Protein AF-A0A6S7HLH9-F1 (afdb_monomer_lite)

Sequence (141 aa):
MEPEDFSWLSQVIPFLLLLGILEYVTGRLRDLPTVRMNDCLHSWSAALISAMPRLLVTSLDTAAYAVVYDAMYKSSSPDDSSLFRNWFLVFLATDLGYYWFHRAAHEINVLWAAHQVHHSSEDFNISVSLRQSVVQQFVTW

Organism: Paramuricea clavata (NCBI:txid317549)

Radius of gyration: 19.11 Å; chains: 1; bounding box: 44×40×52 Å

InterPro domains:
  IPR006694 Fatty acid hydroxylase [PF04116] (87-139)
  IPR051689 Sterol desaturase/TMEM195-like [PTHR21624] (9-141)

Foldseek 3Di:
DDPPDDPVCVVVVVVLVVVLVVQQVVCVVVVHDHDDVVLLVLLVVQLVLLCVCVVVLVVVVVVVVVVVCVVVVVVDDPDVVCVVVVVVVVVVVLVVVVVVLVVCLVVPPVSVVQCCQLVPDPDDGSSSVSRGHNVNSNSHD

Secondary structure (DSSP, 8-state):
--TTS--HHHHHHHHHHHHHHHHHHHHHHTTPPP--HHHHHHHHHHHHHHTTTHHHHHHHHHHHHHHHHHHHHTT----GGGHHHHHHHHHHHHHHHHHHHHHHHHHSHHHHHHHTTGGG-SS--GGGGG---TTGGGT--

pLDDT: mean 86.48, std 11.44, range [35.88, 98.19]

Structure (mmCIF, N/CA/C/O backbone):
data_AF-A0A6S7HLH9-F1
#
_entry.id   AF-A0A6S7HLH9-F1
#
loop_
_atom_site.group_PDB
_atom_site.id
_atom_site.type_symbol
_atom_site.label_atom_id
_atom_site.label_alt_id
_atom_site.label_comp_id
_atom_site.label_asym_id
_atom_site.label_entity_id
_atom_site.label_seq_id
_atom_site.pdbx_PDB_ins_code
_atom_site.Cartn_x
_atom_site.Cartn_y
_atom_site.Cartn_z
_atom_site.occupancy
_atom_site.B_iso_or_equiv
_atom_site.auth_seq_id
_atom_site.auth_comp_id
_atom_site.auth_asym_id
_atom_site.auth_atom_id
_atom_site.pdbx_PDB_model_num
ATOM 1 N N . MET A 1 1 ? 0.343 23.968 -17.877 1.00 43.00 1 MET A N 1
ATOM 2 C CA . MET A 1 1 ? -0.435 23.018 -17.062 1.00 43.00 1 MET A CA 1
ATOM 3 C C . MET A 1 1 ? -0.499 23.653 -15.691 1.00 43.00 1 MET A C 1
ATOM 5 O O . MET A 1 1 ? 0.565 23.935 -15.152 1.00 43.00 1 MET A O 1
ATOM 9 N N . GLU A 1 2 ? -1.690 24.060 -15.253 1.00 35.88 2 GLU A N 1
ATOM 10 C CA . GLU A 1 2 ? -1.854 24.836 -14.016 1.00 35.88 2 GLU A CA 1
ATOM 11 C C . GLU A 1 2 ? -1.401 24.008 -12.796 1.00 35.88 2 GLU A C 1
ATOM 13 O O . GLU A 1 2 ? -1.566 22.785 -12.807 1.00 35.88 2 GLU A O 1
ATOM 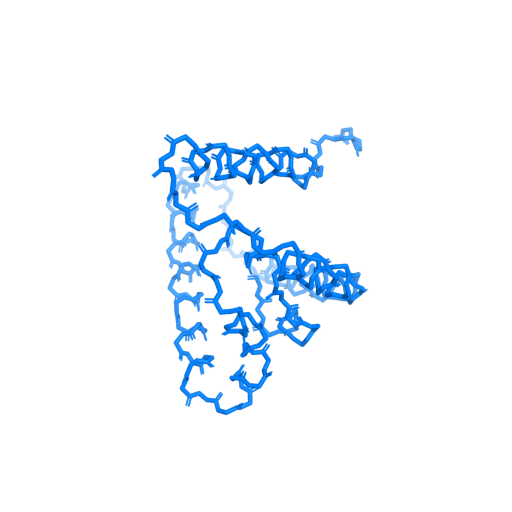18 N N . PRO A 1 3 ? -0.813 24.621 -11.753 1.00 53.41 3 PRO A N 1
ATOM 19 C CA . PRO A 1 3 ? -0.189 23.897 -10.640 1.00 53.41 3 PRO A CA 1
ATOM 20 C C . PRO A 1 3 ? -1.174 23.226 -9.665 1.00 53.41 3 PRO A C 1
ATOM 22 O O . PRO A 1 3 ? -0.729 22.645 -8.676 1.00 53.41 3 PRO A O 1
ATOM 25 N N . GLU A 1 4 ? -2.488 23.322 -9.892 1.00 53.94 4 GLU A N 1
ATOM 26 C CA . GLU A 1 4 ? -3.503 23.041 -8.864 1.00 53.94 4 GLU A CA 1
ATOM 27 C C . GLU A 1 4 ? -4.193 21.665 -8.962 1.00 53.94 4 GLU A C 1
ATOM 29 O O . GLU A 1 4 ? -4.829 21.242 -7.999 1.00 53.94 4 GLU A O 1
ATOM 34 N N . ASP A 1 5 ? -4.049 20.907 -10.054 1.00 54.00 5 ASP A N 1
ATOM 35 C CA . ASP A 1 5 ? -5.095 19.916 -10.369 1.00 54.00 5 ASP A CA 1
ATOM 36 C C . ASP A 1 5 ? -4.942 18.481 -9.837 1.00 54.00 5 ASP A C 1
ATOM 38 O O . ASP A 1 5 ? -5.922 17.738 -9.872 1.00 54.00 5 ASP A O 1
ATOM 42 N N . PHE A 1 6 ? -3.802 18.023 -9.306 1.00 55.66 6 PHE A N 1
ATOM 43 C CA . PHE A 1 6 ? -3.702 16.600 -8.921 1.00 55.66 6 PHE A CA 1
ATOM 44 C C . PHE A 1 6 ? -2.858 16.330 -7.681 1.00 55.66 6 PHE A C 1
ATOM 46 O O . PHE A 1 6 ? -1.765 15.771 -7.748 1.00 55.66 6 PHE A O 1
ATOM 53 N N . SER A 1 7 ? -3.438 16.584 -6.510 1.00 65.44 7 SER A N 1
ATOM 54 C CA . SER A 1 7 ? -3.162 15.710 -5.372 1.00 65.44 7 SER A CA 1
ATOM 55 C C . SER A 1 7 ? -4.232 14.627 -5.368 1.00 65.44 7 SER A C 1
ATOM 57 O O . SER A 1 7 ? -5.289 14.804 -4.783 1.00 65.44 7 SER A O 1
ATOM 59 N N . TRP A 1 8 ? -4.002 13.498 -6.038 1.00 69.94 8 TRP A N 1
ATOM 60 C CA . TRP A 1 8 ? -4.906 12.335 -5.979 1.00 69.94 8 TRP A CA 1
ATOM 61 C C . TRP A 1 8 ? -5.283 11.959 -4.530 1.00 69.94 8 TRP A C 1
ATOM 63 O O . TRP A 1 8 ? -6.373 11.454 -4.277 1.00 69.94 8 TRP A O 1
ATOM 73 N N . LEU A 1 9 ? -4.426 12.289 -3.555 1.00 67.75 9 LEU A N 1
ATOM 74 C CA . LEU A 1 9 ? -4.711 12.177 -2.125 1.00 67.75 9 LEU A CA 1
ATOM 75 C C . LEU A 1 9 ? -5.980 12.940 -1.715 1.00 67.75 9 LEU A C 1
ATOM 77 O O . LEU A 1 9 ? -6.780 12.399 -0.958 1.00 67.75 9 LEU A O 1
ATOM 81 N N . SER A 1 10 ? -6.212 14.155 -2.225 1.00 76.50 10 SER A N 1
ATOM 82 C CA . SER A 1 10 ? -7.426 14.927 -1.916 1.00 76.50 10 SER A CA 1
ATOM 83 C C . SER A 1 10 ? -8.695 14.284 -2.481 1.00 76.50 10 SER A C 1
ATOM 85 O O . SER A 1 10 ? -9.776 14.502 -1.941 1.00 76.50 10 SER A O 1
ATOM 87 N N . GLN A 1 11 ? -8.565 13.451 -3.516 1.00 82.19 11 GLN A N 1
ATOM 88 C CA . GLN A 1 11 ? -9.672 12.700 -4.112 1.00 82.19 11 GLN A CA 1
ATOM 89 C C . GLN A 1 11 ? -9.925 11.375 -3.373 1.00 82.19 11 GLN A C 1
ATOM 91 O O . GLN A 1 11 ? -11.073 10.977 -3.186 1.00 82.19 11 GLN A O 1
ATOM 96 N N . VAL A 1 12 ? -8.867 10.703 -2.908 1.00 81.75 12 VAL A N 1
ATOM 97 C CA . VAL A 1 12 ? -8.957 9.381 -2.263 1.00 81.75 12 VAL A CA 1
ATOM 98 C C . VAL A 1 12 ? -9.309 9.473 -0.775 1.00 81.75 12 VAL A C 1
ATOM 100 O O . VAL A 1 12 ? -10.067 8.641 -0.276 1.00 81.75 12 VAL A O 1
ATOM 103 N N . ILE A 1 13 ? -8.819 10.487 -0.053 1.00 84.81 13 ILE A N 1
ATOM 104 C CA . ILE A 1 13 ? -9.085 10.643 1.389 1.00 84.81 13 ILE A CA 1
ATOM 105 C C . ILE A 1 13 ? -10.595 10.707 1.698 1.00 84.81 13 ILE A C 1
ATOM 107 O O . ILE A 1 13 ? -11.035 9.959 2.575 1.00 84.81 13 ILE A O 1
ATOM 111 N N . PRO A 1 14 ? -11.424 11.508 0.991 1.00 88.56 14 PRO A N 1
ATOM 112 C CA . PRO A 1 14 ? -12.869 11.523 1.221 1.00 88.56 14 PRO A CA 1
ATOM 113 C C . PRO A 1 14 ? -13.524 10.155 1.021 1.00 88.56 14 PRO A C 1
ATOM 115 O O . PRO A 1 14 ? -14.428 9.793 1.770 1.00 88.56 14 PRO A O 1
ATOM 118 N N . PHE A 1 15 ? -13.050 9.375 0.046 1.00 89.88 15 PHE A N 1
ATOM 119 C CA . PHE A 1 15 ? -13.570 8.038 -0.226 1.00 89.88 15 PHE A CA 1
ATOM 120 C C . PHE A 1 15 ? -13.233 7.051 0.899 1.00 89.88 15 PHE A C 1
ATOM 122 O O . PHE A 1 15 ? -14.113 6.325 1.358 1.00 89.88 15 PHE A O 1
ATOM 129 N N . LEU A 1 16 ? -11.997 7.069 1.410 1.00 87.31 16 LEU A N 1
ATOM 130 C CA . LEU A 1 16 ? -11.597 6.244 2.557 1.00 87.31 16 LEU A CA 1
ATOM 131 C C . LEU A 1 16 ? -12.388 6.598 3.823 1.00 87.31 16 LEU A C 1
ATOM 133 O O . LEU A 1 16 ? -12.842 5.704 4.537 1.00 87.31 16 LEU A O 1
ATOM 137 N N . LEU A 1 17 ? -12.606 7.893 4.079 1.00 89.31 17 LEU A N 1
ATOM 138 C CA . LEU A 1 17 ? -13.431 8.355 5.199 1.00 89.31 17 LEU A CA 1
ATOM 139 C C . LEU A 1 17 ? -14.887 7.907 5.046 1.00 89.31 17 LEU A C 1
ATOM 141 O O . LEU A 1 17 ? -15.478 7.410 6.004 1.00 89.31 17 LEU A O 1
ATOM 145 N N . LEU A 1 18 ? -15.452 8.038 3.842 1.00 92.88 18 LEU A N 1
ATOM 146 C CA . LEU A 1 18 ? -16.806 7.582 3.543 1.00 92.88 18 LEU A CA 1
ATOM 147 C C . LEU A 1 18 ? -16.950 6.078 3.793 1.00 92.88 18 LEU A C 1
ATOM 149 O O . LEU A 1 18 ? -17.884 5.663 4.475 1.00 92.88 18 LEU A O 1
ATOM 153 N N . LEU A 1 19 ? -16.025 5.266 3.281 1.00 92.62 19 LEU A N 1
ATOM 154 C CA . LEU A 1 19 ? -16.055 3.822 3.480 1.00 92.62 19 LEU A CA 1
ATOM 155 C C . LEU A 1 19 ? -15.903 3.432 4.960 1.00 92.62 19 LEU A C 1
ATOM 157 O O . LEU A 1 19 ? -16.601 2.528 5.406 1.00 92.62 19 LEU A O 1
ATOM 161 N N . GLY A 1 20 ? -15.080 4.139 5.741 1.00 91.06 20 GLY A N 1
ATOM 162 C CA . GLY A 1 20 ? -14.976 3.916 7.190 1.00 91.06 20 GLY A CA 1
ATOM 163 C C . GLY A 1 20 ? -16.248 4.287 7.958 1.00 91.06 20 GLY A C 1
ATOM 164 O O . GLY A 1 20 ? -16.662 3.568 8.868 1.00 91.06 20 GLY A O 1
ATOM 165 N N . ILE A 1 21 ? -16.925 5.371 7.563 1.00 92.31 21 ILE A N 1
ATOM 166 C CA . ILE A 1 21 ? -18.241 5.727 8.117 1.00 92.31 21 ILE A CA 1
ATOM 167 C C . ILE A 1 21 ? -19.267 4.647 7.763 1.00 92.31 21 ILE A C 1
ATOM 169 O O . ILE A 1 21 ? -20.029 4.225 8.631 1.00 92.31 21 ILE A O 1
ATOM 173 N N . LEU A 1 22 ? -19.281 4.176 6.513 1.00 93.81 22 LEU A N 1
ATOM 174 C CA . LEU A 1 22 ? -20.178 3.109 6.071 1.00 93.81 22 LEU A CA 1
ATOM 175 C C . LEU A 1 22 ? -19.912 1.800 6.819 1.00 93.81 22 LEU A C 1
ATOM 177 O O . LEU A 1 22 ? -20.865 1.173 7.273 1.00 93.81 22 LEU A O 1
ATOM 181 N N . GLU A 1 23 ? -18.654 1.408 7.007 1.00 92.69 23 GLU A N 1
ATOM 182 C CA . GLU A 1 23 ? -18.261 0.251 7.818 1.00 92.69 23 GLU A CA 1
ATOM 183 C C . GLU A 1 23 ? -18.814 0.364 9.246 1.00 92.69 23 GLU A C 1
ATOM 185 O O . GLU A 1 23 ? -19.499 -0.539 9.728 1.00 92.69 23 GLU A O 1
ATOM 190 N N . TYR A 1 24 ? -18.618 1.510 9.901 1.00 91.81 24 TYR A N 1
ATOM 191 C CA . TYR A 1 24 ? -19.120 1.734 11.255 1.00 91.81 24 TYR A CA 1
ATOM 192 C C . TYR A 1 24 ? -20.656 1.719 11.331 1.00 91.81 24 TYR A C 1
ATOM 194 O O . TYR A 1 24 ? -21.231 1.047 12.190 1.00 91.81 24 TYR A O 1
ATOM 202 N N . VAL A 1 25 ? -21.337 2.437 10.430 1.00 94.38 25 VAL A N 1
ATOM 203 C CA . VAL A 1 25 ? -22.807 2.510 10.393 1.00 94.38 25 VAL A CA 1
ATOM 204 C C . VAL A 1 25 ? -23.405 1.138 10.100 1.00 94.38 25 VAL A C 1
ATOM 206 O O . VAL A 1 25 ? -24.314 0.710 10.805 1.00 94.38 25 VAL A O 1
ATOM 209 N N . THR A 1 26 ? -22.890 0.418 9.102 1.00 94.44 26 THR A N 1
ATOM 210 C CA . THR A 1 26 ? -23.376 -0.929 8.765 1.00 94.44 26 THR A CA 1
ATOM 211 C C . THR A 1 26 ? -23.116 -1.927 9.886 1.00 94.44 26 THR A C 1
ATOM 213 O O . THR A 1 26 ? -24.006 -2.726 10.177 1.00 94.44 26 THR A O 1
ATOM 216 N N . GLY A 1 27 ? -21.968 -1.840 10.565 1.00 93.31 27 GLY A N 1
ATOM 217 C CA . GLY A 1 27 ? -21.676 -2.630 11.760 1.00 93.31 27 GLY A CA 1
ATOM 218 C C . GLY A 1 27 ? -22.710 -2.403 12.863 1.00 93.31 27 GLY A C 1
ATOM 219 O O . GLY A 1 27 ? -23.277 -3.362 13.379 1.00 93.31 27 GLY A O 1
ATOM 220 N N . ARG A 1 28 ? -23.060 -1.140 13.147 1.00 93.62 28 ARG A N 1
ATOM 221 C CA . ARG A 1 28 ? -24.110 -0.797 14.125 1.00 93.62 28 ARG A CA 1
ATOM 222 C C . ARG A 1 28 ? -25.503 -1.254 13.711 1.00 93.62 28 ARG A C 1
ATOM 224 O O . ARG A 1 28 ? -26.237 -1.767 14.546 1.00 93.62 28 ARG A O 1
ATOM 231 N N . LEU A 1 29 ? -25.872 -1.080 12.444 1.00 96.75 29 LEU A N 1
ATOM 232 C CA . LEU A 1 29 ? -27.181 -1.501 11.932 1.00 96.75 29 LEU A CA 1
ATOM 233 C C . LEU A 1 29 ? -27.360 -3.026 11.943 1.00 96.75 29 LEU A C 1
ATOM 235 O O . LEU A 1 29 ? -28.493 -3.500 11.949 1.00 96.75 29 LEU A O 1
ATOM 239 N N . ARG A 1 30 ? -26.260 -3.787 11.918 1.00 95.81 30 ARG A N 1
ATOM 240 C CA . ARG A 1 30 ? -26.254 -5.257 11.901 1.00 95.81 30 ARG A CA 1
ATOM 241 C C . ARG A 1 30 ? -25.866 -5.893 13.238 1.00 95.81 30 ARG A C 1
ATOM 243 O O . ARG A 1 30 ? -25.709 -7.107 13.275 1.00 95.81 30 ARG A O 1
ATOM 250 N N . ASP A 1 31 ? -25.700 -5.094 14.292 1.00 92.88 31 ASP A N 1
ATOM 251 C CA . ASP A 1 31 ? -25.243 -5.540 15.618 1.00 92.88 31 ASP A CA 1
ATOM 252 C C . ASP A 1 31 ? -23.936 -6.362 15.567 1.00 92.88 31 ASP A C 1
ATOM 254 O O . ASP A 1 31 ? -23.739 -7.343 16.282 1.00 92.88 31 ASP A O 1
ATOM 258 N N . LEU A 1 32 ? -23.035 -5.973 14.660 1.00 90.62 32 LEU A N 1
ATOM 259 C CA . LEU A 1 32 ? -21.709 -6.566 14.530 1.00 90.62 32 LEU A CA 1
ATOM 260 C C . LEU A 1 32 ? -20.706 -5.822 15.420 1.00 90.62 32 LEU A C 1
ATOM 262 O O . LEU A 1 32 ? -20.877 -4.622 15.673 1.00 90.62 32 LEU A O 1
ATOM 266 N N . PRO A 1 33 ? -19.615 -6.489 15.839 1.00 85.56 33 PRO A N 1
ATOM 267 C CA . PRO A 1 33 ? -18.489 -5.810 16.463 1.00 85.56 33 PRO A CA 1
ATOM 268 C C . PRO A 1 33 ? -18.026 -4.643 15.586 1.00 85.56 33 PRO A C 1
ATOM 270 O O . PRO A 1 33 ? -17.678 -4.824 14.420 1.00 85.56 33 PRO A O 1
ATOM 273 N N . THR A 1 34 ? -18.070 -3.430 16.133 1.00 85.94 34 THR A N 1
ATOM 274 C CA . THR A 1 34 ? -17.612 -2.236 15.420 1.00 85.94 34 THR A CA 1
ATOM 275 C C . THR A 1 34 ? -16.130 -1.995 15.632 1.00 85.94 34 THR A C 1
ATOM 277 O O . THR A 1 34 ? -15.556 -2.446 16.621 1.00 85.94 34 THR A O 1
ATOM 280 N N . VAL A 1 35 ? -15.552 -1.198 14.737 1.00 86.44 35 VAL A N 1
ATOM 281 C CA . VAL A 1 35 ? -14.140 -0.812 14.735 1.00 86.44 35 VAL A CA 1
ATOM 282 C C . VAL A 1 35 ? -13.640 -0.393 16.117 1.00 86.44 35 VAL A C 1
ATOM 284 O O . VAL A 1 35 ? -14.225 0.481 16.770 1.00 86.44 35 VAL A O 1
ATOM 287 N N . ARG A 1 36 ? -12.539 -1.001 16.567 1.00 89.19 36 ARG A N 1
ATOM 288 C CA . ARG A 1 36 ? -11.894 -0.633 17.825 1.00 89.19 36 ARG A CA 1
ATOM 289 C C . ARG A 1 36 ? -11.142 0.681 17.646 1.00 89.19 36 ARG A C 1
ATOM 291 O O . ARG A 1 36 ? -10.173 0.772 16.899 1.00 89.19 36 ARG A O 1
ATOM 298 N N . MET A 1 37 ? -11.567 1.714 18.373 1.00 87.69 37 MET A N 1
ATOM 299 C CA . MET A 1 37 ? -11.010 3.065 18.223 1.00 87.69 37 MET A CA 1
ATOM 300 C C . MET A 1 37 ? -9.494 3.119 18.463 1.00 87.69 37 MET A C 1
ATOM 302 O O . MET A 1 37 ? -8.787 3.854 17.781 1.00 87.69 37 MET A O 1
ATOM 306 N N . ASN A 1 38 ? -8.977 2.330 19.408 1.00 92.31 38 ASN A N 1
ATOM 307 C CA . ASN A 1 38 ? -7.539 2.248 19.663 1.00 92.31 38 ASN A CA 1
ATOM 308 C C . ASN A 1 38 ? -6.767 1.637 18.477 1.00 92.31 38 ASN A C 1
ATOM 310 O O . ASN A 1 38 ? -5.682 2.121 18.163 1.00 92.31 38 ASN A O 1
ATOM 314 N N . ASP A 1 39 ? -7.330 0.630 17.800 1.00 92.44 39 ASP A N 1
ATOM 315 C CA . ASP A 1 39 ? -6.740 0.016 16.606 1.00 92.44 39 ASP A CA 1
ATOM 316 C C . ASP A 1 39 ? -6.715 1.006 15.431 1.00 92.44 39 ASP A C 1
ATOM 318 O O . ASP A 1 39 ? -5.681 1.179 14.782 1.00 92.44 39 ASP A O 1
ATOM 322 N N . CYS A 1 40 ? -7.808 1.757 15.241 1.00 90.94 40 CYS A N 1
ATOM 323 C CA . CYS A 1 40 ? -7.860 2.848 14.269 1.00 90.94 40 CYS A CA 1
ATOM 324 C C . CYS A 1 40 ? -6.805 3.914 14.556 1.00 90.94 40 CYS A C 1
ATOM 326 O O . CYS A 1 40 ? -6.018 4.249 13.673 1.00 90.94 40 CYS A O 1
ATOM 328 N N . LEU A 1 41 ? -6.759 4.440 15.784 1.00 92.62 41 LEU A N 1
ATOM 329 C CA . LEU A 1 41 ? -5.784 5.461 16.176 1.00 92.62 41 LEU A CA 1
ATOM 330 C C . LEU A 1 41 ? -4.347 4.995 15.925 1.00 92.62 41 LEU A C 1
ATOM 332 O O . LEU A 1 41 ? -3.518 5.790 15.481 1.00 92.62 41 LEU A O 1
ATOM 336 N N . HIS A 1 42 ? -4.057 3.712 16.150 1.00 93.56 42 HIS A N 1
ATOM 337 C CA . HIS A 1 42 ? -2.752 3.143 15.843 1.00 93.56 42 HIS A CA 1
ATOM 338 C C . HIS A 1 42 ? -2.466 3.139 14.335 1.00 93.56 42 HIS A C 1
ATOM 340 O O . HIS A 1 42 ? -1.407 3.608 13.921 1.00 93.56 42 HIS A O 1
ATOM 346 N N . SER A 1 43 ? -3.413 2.694 13.506 1.00 94.19 43 SER A N 1
ATOM 347 C CA . SER A 1 43 ? -3.261 2.691 12.045 1.00 94.19 43 SER A CA 1
ATOM 348 C C . SER A 1 43 ? -3.077 4.100 11.466 1.00 94.19 43 SER A C 1
ATOM 350 O O . SER A 1 43 ? -2.210 4.317 10.623 1.00 94.19 43 SER A O 1
ATOM 352 N N . TRP A 1 44 ? -3.826 5.086 11.967 1.00 92.06 44 TRP A N 1
ATOM 353 C CA . TRP A 1 44 ? -3.658 6.495 11.594 1.00 92.06 44 TRP A CA 1
ATOM 354 C C . TRP A 1 44 ? -2.301 7.055 12.025 1.00 92.06 44 TRP A C 1
ATOM 356 O O . TRP A 1 44 ? -1.653 7.777 11.269 1.00 92.06 44 TRP A O 1
ATOM 366 N N . SER A 1 45 ? -1.848 6.701 13.228 1.00 94.06 45 SER A N 1
ATOM 367 C CA . SER A 1 45 ? -0.530 7.112 13.720 1.00 94.06 45 SER A CA 1
ATOM 368 C C . SER A 1 45 ? 0.589 6.516 12.865 1.00 94.06 45 SER A C 1
ATOM 370 O O . SER A 1 45 ? 1.522 7.227 12.496 1.00 94.06 45 SER A O 1
ATOM 372 N N . ALA A 1 46 ? 0.471 5.238 12.494 1.00 93.75 46 ALA A N 1
ATOM 373 C CA . ALA A 1 46 ? 1.401 4.576 11.588 1.00 93.75 46 ALA A CA 1
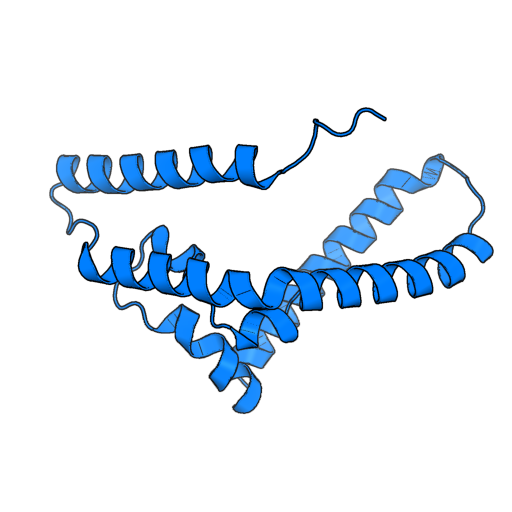ATOM 374 C C . ALA A 1 46 ? 1.469 5.295 10.233 1.00 93.75 46 ALA A C 1
ATOM 376 O O . ALA A 1 46 ? 2.568 5.585 9.773 1.00 93.75 46 ALA A O 1
ATOM 377 N N . ALA A 1 47 ? 0.323 5.680 9.662 1.00 90.31 47 ALA A N 1
ATOM 378 C CA . ALA A 1 47 ? 0.253 6.418 8.400 1.00 90.31 47 ALA A CA 1
ATOM 379 C C . ALA A 1 47 ? 0.974 7.774 8.450 1.00 90.31 47 ALA A C 1
ATOM 381 O O . ALA A 1 47 ? 1.705 8.140 7.529 1.00 90.31 47 ALA A O 1
ATOM 382 N N . LEU A 1 48 ? 0.791 8.528 9.540 1.00 90.88 48 LEU A N 1
ATOM 383 C CA . LEU A 1 48 ? 1.467 9.814 9.735 1.00 90.88 48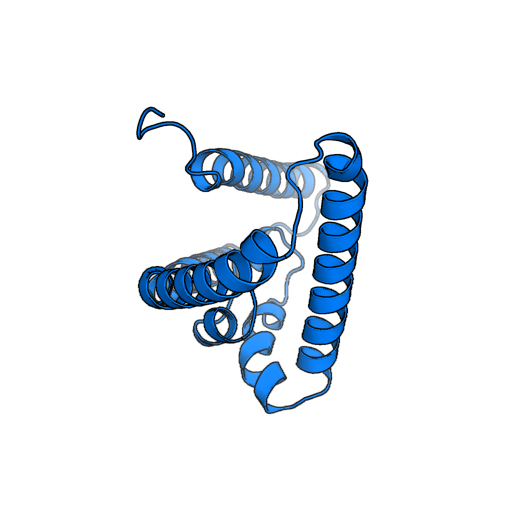 LEU A CA 1
ATOM 384 C C . LEU A 1 48 ? 2.986 9.640 9.831 1.00 90.88 48 LEU A C 1
ATOM 386 O O . LEU A 1 48 ? 3.738 10.412 9.237 1.00 90.88 48 LEU A O 1
ATOM 390 N N . ILE A 1 49 ? 3.443 8.616 10.553 1.00 92.81 49 ILE A N 1
ATOM 391 C CA . ILE A 1 49 ? 4.872 8.329 10.721 1.00 92.81 49 ILE A CA 1
ATOM 392 C C . ILE A 1 49 ? 5.470 7.806 9.406 1.00 92.81 49 ILE A C 1
ATOM 394 O O . ILE A 1 49 ? 6.539 8.261 8.998 1.00 92.81 49 ILE A O 1
ATOM 398 N N . SER A 1 50 ? 4.782 6.910 8.696 1.00 91.00 50 SER A N 1
ATOM 399 C CA . SER A 1 50 ? 5.241 6.388 7.406 1.00 91.00 50 SER A CA 1
ATOM 400 C C . SER A 1 50 ? 5.236 7.449 6.303 1.00 91.00 50 SER A C 1
ATOM 402 O O . SER A 1 50 ? 5.963 7.305 5.328 1.00 91.00 50 SER A O 1
ATOM 404 N N . ALA A 1 51 ? 4.486 8.544 6.449 1.00 87.06 51 ALA A N 1
ATOM 405 C CA . ALA A 1 51 ? 4.542 9.671 5.520 1.00 87.06 51 ALA A CA 1
ATOM 406 C C . ALA A 1 51 ? 5.823 10.520 5.655 1.00 87.06 51 ALA A C 1
ATOM 408 O O . ALA A 1 51 ? 6.170 11.246 4.726 1.00 87.06 51 ALA A O 1
ATOM 409 N N . MET A 1 52 ? 6.557 10.433 6.770 1.00 87.44 52 MET A N 1
ATOM 410 C CA . MET A 1 52 ? 7.781 11.219 6.993 1.00 87.44 52 MET A CA 1
ATOM 411 C C . MET A 1 52 ? 8.892 10.974 5.950 1.00 87.44 52 MET A C 1
ATOM 413 O O . MET A 1 52 ? 9.414 11.952 5.412 1.00 87.44 52 MET A O 1
ATOM 417 N N . PRO A 1 53 ? 9.261 9.726 5.588 1.00 86.75 53 PRO A N 1
ATOM 418 C CA . PRO A 1 53 ? 10.274 9.478 4.556 1.00 86.75 53 PRO A CA 1
ATOM 419 C C . PRO A 1 53 ? 9.825 9.824 3.127 1.00 86.75 53 PRO A C 1
ATOM 421 O O . PRO A 1 53 ? 10.629 9.726 2.200 1.00 86.75 53 PRO A O 1
ATOM 424 N N . ARG A 1 54 ? 8.567 10.238 2.918 1.00 79.25 54 ARG A N 1
ATOM 425 C CA . ARG A 1 54 ? 7.951 10.349 1.589 1.00 79.25 54 ARG A CA 1
ATOM 426 C C . ARG A 1 54 ? 8.705 11.261 0.629 1.00 79.25 54 ARG A C 1
ATOM 428 O O . ARG A 1 54 ? 8.780 10.937 -0.550 1.00 79.25 54 ARG A O 1
ATOM 435 N N . LEU A 1 55 ? 9.285 12.365 1.105 1.00 79.50 55 LEU A N 1
ATOM 436 C CA . LEU A 1 55 ? 10.078 13.265 0.255 1.00 79.50 55 LEU A CA 1
ATOM 437 C C . LEU A 1 55 ? 11.315 12.568 -0.320 1.00 79.50 55 LEU A C 1
ATOM 439 O O . LEU A 1 55 ? 11.610 12.725 -1.503 1.00 79.50 55 LEU A O 1
ATOM 443 N N . LEU A 1 56 ? 12.014 11.786 0.505 1.00 86.12 56 LEU A N 1
ATOM 444 C CA . LEU A 1 56 ? 13.208 11.050 0.094 1.00 86.12 56 LEU A CA 1
ATOM 445 C C . LEU A 1 56 ? 12.845 9.944 -0.896 1.00 86.12 56 LEU A C 1
ATOM 447 O O . LEU A 1 56 ? 13.432 9.883 -1.971 1.00 86.12 56 LEU A O 1
ATOM 451 N N . VAL A 1 57 ? 11.844 9.127 -0.560 1.00 86.00 57 VAL A N 1
ATOM 452 C CA . VAL A 1 57 ? 11.378 8.022 -1.413 1.00 86.00 57 VAL A CA 1
ATOM 453 C C . VAL A 1 57 ? 10.893 8.549 -2.763 1.00 86.00 57 VAL A C 1
ATOM 455 O O . VAL A 1 57 ? 11.415 8.151 -3.796 1.00 86.00 57 VAL A O 1
ATOM 458 N N . THR A 1 58 ? 10.010 9.554 -2.761 1.00 84.25 58 THR A N 1
ATOM 459 C CA . THR A 1 58 ? 9.472 10.140 -4.004 1.00 84.25 58 THR A CA 1
ATOM 460 C C . THR A 1 58 ? 10.587 10.713 -4.882 1.00 84.25 58 THR A C 1
ATOM 462 O O . THR A 1 58 ? 10.521 10.627 -6.106 1.00 84.25 58 THR A O 1
ATOM 465 N N . SER A 1 59 ? 11.624 11.298 -4.274 1.00 86.31 59 SER A N 1
ATOM 466 C CA . SER A 1 59 ? 12.770 11.845 -5.007 1.00 86.31 59 SER A CA 1
ATOM 467 C C . SER A 1 59 ? 13.600 10.745 -5.673 1.00 86.31 59 SER A C 1
ATOM 469 O O . SER A 1 59 ? 13.998 10.900 -6.827 1.00 86.31 59 SER A O 1
ATOM 471 N N . LEU A 1 60 ? 13.836 9.630 -4.973 1.00 87.19 60 LEU A N 1
ATOM 472 C CA . LEU A 1 60 ? 14.526 8.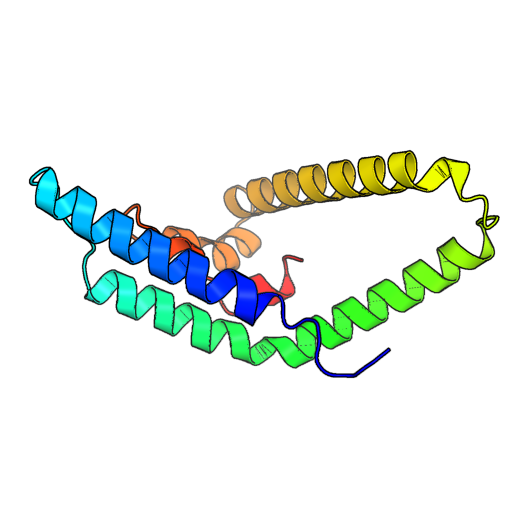461 -5.522 1.00 87.19 60 LEU A CA 1
ATOM 473 C C . LEU A 1 60 ? 13.715 7.814 -6.649 1.00 87.19 60 LEU A C 1
ATOM 475 O O . LEU A 1 60 ? 14.269 7.578 -7.722 1.00 87.19 60 LEU A O 1
ATOM 479 N N . ASP A 1 61 ? 12.411 7.618 -6.449 1.00 86.31 61 ASP A N 1
ATOM 480 C CA . ASP A 1 61 ? 11.517 7.041 -7.457 1.00 86.31 61 ASP A CA 1
ATOM 481 C C . ASP A 1 61 ? 11.439 7.917 -8.706 1.00 86.31 61 ASP A C 1
ATOM 483 O O . ASP A 1 61 ? 11.549 7.425 -9.826 1.00 86.31 61 ASP A O 1
ATOM 487 N N . THR A 1 62 ? 11.323 9.237 -8.530 1.00 87.25 62 THR A N 1
ATOM 488 C CA . THR A 1 62 ? 11.292 10.187 -9.651 1.00 87.25 62 THR A CA 1
ATOM 489 C C . THR A 1 62 ? 12.614 10.178 -10.417 1.00 87.25 62 THR A C 1
ATOM 491 O O . THR A 1 62 ? 12.612 10.218 -11.647 1.00 87.25 62 THR A O 1
ATOM 494 N N . ALA A 1 63 ? 13.751 10.094 -9.719 1.00 88.81 63 ALA A N 1
ATOM 495 C CA . ALA A 1 63 ? 15.059 9.997 -10.359 1.00 88.81 63 ALA A CA 1
ATOM 496 C C . ALA A 1 63 ? 15.223 8.674 -11.127 1.00 88.81 63 ALA A C 1
ATOM 498 O O . ALA A 1 63 ? 15.659 8.685 -12.278 1.00 88.81 63 ALA A O 1
ATOM 499 N N . ALA A 1 64 ? 14.829 7.547 -10.527 1.00 87.44 64 ALA A N 1
ATOM 500 C CA . ALA A 1 64 ? 14.840 6.241 -11.180 1.00 87.44 64 ALA A CA 1
ATOM 501 C C . ALA A 1 64 ? 13.933 6.232 -12.420 1.00 87.44 64 ALA A C 1
ATOM 503 O O . ALA A 1 64 ? 14.363 5.816 -13.498 1.00 87.44 64 ALA A O 1
ATOM 504 N N . TYR A 1 65 ? 12.719 6.775 -12.294 1.00 86.75 65 TYR A N 1
ATOM 505 C CA . TYR A 1 65 ? 11.793 6.952 -13.406 1.00 86.75 65 TYR A CA 1
ATOM 506 C C . TYR A 1 65 ? 12.409 7.798 -14.522 1.00 86.75 65 TYR A C 1
ATOM 508 O O . TYR A 1 65 ? 12.349 7.394 -15.676 1.00 86.75 65 TYR A O 1
ATOM 516 N N . ALA A 1 66 ? 13.044 8.931 -14.206 1.00 88.81 66 ALA A N 1
ATOM 517 C CA . ALA A 1 66 ? 13.663 9.798 -15.209 1.00 88.81 66 ALA A CA 1
ATOM 518 C C . ALA A 1 66 ? 14.784 9.088 -15.989 1.00 88.81 66 ALA A C 1
ATOM 520 O O . ALA A 1 66 ? 14.876 9.246 -17.207 1.00 88.81 66 ALA A O 1
ATOM 521 N N . VAL A 1 67 ? 15.604 8.274 -15.313 1.00 88.56 67 VAL A N 1
ATOM 522 C CA . VAL A 1 67 ? 16.664 7.474 -15.952 1.00 88.56 67 VAL A CA 1
ATOM 523 C C . VAL A 1 67 ? 16.071 6.425 -16.893 1.00 88.56 67 VAL A C 1
ATOM 525 O O . VAL A 1 67 ? 16.506 6.307 -18.039 1.00 88.56 67 VAL A O 1
ATOM 528 N N . VAL A 1 68 ? 15.065 5.678 -16.431 1.00 85.44 68 VAL A N 1
ATOM 529 C CA . VAL A 1 68 ? 14.383 4.668 -17.254 1.00 85.44 68 VAL A CA 1
ATOM 530 C C . VAL A 1 68 ? 13.674 5.332 -18.433 1.00 85.44 68 VAL A C 1
ATOM 532 O O . VAL A 1 68 ? 13.793 4.861 -19.563 1.00 85.44 68 VAL A O 1
ATOM 535 N N . TYR A 1 69 ? 12.989 6.449 -18.189 1.00 84.25 69 TYR A N 1
ATOM 536 C CA . TYR A 1 69 ? 12.310 7.231 -19.211 1.00 84.25 69 TYR A CA 1
ATOM 537 C C . TYR A 1 69 ? 13.289 7.693 -20.287 1.00 84.25 69 TYR A C 1
ATOM 539 O O . TYR A 1 69 ? 13.033 7.442 -21.453 1.00 84.25 69 TYR A O 1
ATOM 547 N N . ASP A 1 70 ? 14.428 8.297 -19.938 1.00 85.06 70 ASP A N 1
ATOM 548 C CA . ASP A 1 70 ? 15.413 8.749 -20.931 1.00 85.06 70 ASP A CA 1
ATOM 549 C C . ASP A 1 70 ? 15.971 7.583 -21.769 1.00 85.06 70 ASP A C 1
ATOM 551 O O . ASP A 1 70 ? 16.088 7.690 -22.994 1.00 85.06 70 ASP A O 1
ATOM 555 N N . ALA A 1 71 ? 16.245 6.439 -21.134 1.00 82.31 71 ALA A N 1
ATOM 556 C CA . ALA A 1 71 ? 16.718 5.238 -21.821 1.00 82.31 71 ALA A CA 1
ATOM 557 C C . ALA A 1 71 ? 15.668 4.653 -22.787 1.00 82.31 71 ALA A C 1
ATOM 559 O O . ALA A 1 71 ? 15.995 4.258 -23.910 1.00 82.31 71 ALA A O 1
ATOM 560 N N . MET A 1 72 ? 14.398 4.605 -22.374 1.00 75.88 72 MET A N 1
ATOM 561 C CA . MET A 1 72 ? 13.313 4.026 -23.173 1.00 75.88 72 MET A CA 1
ATOM 562 C C . MET A 1 72 ? 12.761 5.003 -24.221 1.00 75.88 72 MET A C 1
ATOM 564 O O . MET A 1 72 ? 12.460 4.596 -25.341 1.00 75.88 72 MET A O 1
ATOM 568 N N . TYR A 1 73 ? 12.691 6.297 -23.912 1.00 73.69 73 TYR A N 1
ATOM 569 C CA . TYR A 1 73 ? 12.210 7.350 -24.811 1.00 73.69 73 TYR A CA 1
ATOM 570 C C . TYR A 1 73 ? 13.092 7.473 -26.055 1.00 73.69 73 TYR A C 1
ATOM 572 O O . TYR A 1 73 ? 12.591 7.557 -27.172 1.00 73.69 73 TYR A O 1
ATOM 580 N N . LYS A 1 74 ? 14.418 7.376 -25.897 1.00 68.12 74 LYS A N 1
ATOM 581 C CA . LYS A 1 74 ? 15.362 7.399 -27.029 1.00 68.12 74 LYS A CA 1
ATOM 582 C C . LYS A 1 74 ? 15.217 6.210 -27.983 1.00 68.12 74 LYS A C 1
ATOM 584 O O . LYS A 1 74 ? 15.690 6.288 -29.113 1.00 68.12 74 LYS A O 1
ATOM 589 N N . SER A 1 75 ? 14.595 5.116 -27.541 1.00 67.38 75 SER A N 1
ATOM 590 C CA . SER A 1 75 ? 14.412 3.892 -28.333 1.00 67.38 75 SER A CA 1
ATOM 591 C C . SER A 1 75 ? 12.993 3.712 -28.879 1.00 67.38 75 SER A C 1
ATOM 593 O O . SER A 1 75 ? 12.748 2.758 -29.617 1.00 67.38 75 SER A O 1
ATOM 595 N N . SER A 1 76 ? 12.063 4.623 -28.574 1.00 65.12 76 SER A N 1
ATOM 596 C CA . SER A 1 76 ? 10.665 4.529 -29.001 1.00 65.12 76 SER A CA 1
ATOM 597 C C . SER A 1 76 ? 10.303 5.613 -30.023 1.00 65.12 76 SER A C 1
ATOM 599 O O . SER A 1 76 ? 10.656 6.780 -29.885 1.00 65.12 76 SER A O 1
ATOM 601 N N . SER A 1 77 ? 9.601 5.218 -31.093 1.00 65.94 77 SER A N 1
ATOM 602 C CA . SER A 1 77 ? 8.963 6.167 -32.017 1.00 65.94 77 SER A CA 1
ATOM 603 C C . SER A 1 77 ? 7.612 6.607 -31.437 1.00 65.94 77 SER A C 1
ATOM 605 O O . SER A 1 77 ? 6.911 5.755 -30.887 1.00 65.94 77 SER A O 1
ATOM 607 N N . PRO A 1 78 ? 7.226 7.893 -31.552 1.00 63.72 78 PRO A N 1
ATOM 608 C CA . PRO A 1 78 ? 6.011 8.455 -30.955 1.00 63.72 78 PRO A CA 1
ATOM 609 C C . PRO A 1 78 ? 4.749 8.067 -31.746 1.00 63.72 78 PRO A C 1
ATOM 611 O O . PRO A 1 78 ? 3.989 8.921 -32.194 1.00 63.72 78 PRO A O 1
ATOM 614 N N . ASP A 1 79 ? 4.549 6.770 -31.974 1.00 67.75 79 ASP A N 1
ATOM 615 C CA . ASP A 1 79 ? 3.361 6.242 -32.636 1.00 67.75 79 ASP A CA 1
ATOM 616 C C . ASP A 1 79 ? 2.268 5.966 -31.585 1.00 67.75 79 ASP A C 1
ATOM 618 O O . ASP A 1 79 ? 2.346 5.030 -30.776 1.00 67.75 79 ASP A O 1
ATOM 622 N N . ASP A 1 80 ? 1.259 6.837 -31.589 1.00 64.69 80 ASP A N 1
ATOM 623 C CA . ASP A 1 80 ? 0.129 6.911 -30.648 1.00 64.69 80 ASP A CA 1
ATOM 624 C C . ASP A 1 80 ? -0.746 5.635 -30.669 1.00 64.69 80 ASP A C 1
ATOM 626 O O . ASP A 1 80 ? -1.426 5.282 -29.704 1.00 64.69 80 ASP A O 1
ATOM 630 N N . SER A 1 81 ? -0.645 4.844 -31.745 1.00 65.50 81 SER A N 1
ATOM 631 C CA . SER A 1 81 ? -1.389 3.592 -31.946 1.00 65.50 81 SER A CA 1
ATOM 632 C C . SER A 1 81 ? -1.045 2.467 -30.951 1.00 65.50 81 SER A C 1
ATOM 634 O O . SER A 1 81 ? -1.749 1.456 -30.882 1.00 65.50 81 SER A O 1
ATOM 636 N N . SER A 1 82 ? 0.011 2.627 -30.144 1.00 74.06 82 SER A N 1
ATOM 637 C CA . SER A 1 82 ? 0.458 1.634 -29.155 1.00 74.06 82 SER A CA 1
ATOM 638 C C . SER A 1 82 ? 0.095 1.945 -27.699 1.00 74.06 82 SER A C 1
ATOM 640 O O . SER A 1 82 ? 0.387 1.126 -26.823 1.00 74.06 82 SER A O 1
ATOM 642 N N . LEU A 1 83 ? -0.565 3.077 -27.426 1.00 79.62 83 LEU A N 1
ATOM 643 C CA . LEU A 1 83 ? -0.783 3.577 -26.065 1.00 79.62 83 LEU A CA 1
ATOM 644 C C . LEU A 1 83 ? -1.488 2.560 -25.158 1.00 79.62 83 LEU A C 1
ATOM 646 O O . LEU A 1 83 ? -0.985 2.244 -24.081 1.00 79.62 83 LEU A O 1
ATOM 650 N N . PHE A 1 84 ? -2.610 1.990 -25.612 1.00 85.56 84 PHE A N 1
ATOM 651 C CA . PHE A 1 84 ? -3.365 1.009 -24.826 1.00 85.56 84 PHE A CA 1
ATOM 652 C C . PHE A 1 84 ? -2.549 -0.257 -24.537 1.00 85.56 84 PHE A C 1
ATOM 654 O O . PHE A 1 84 ? -2.556 -0.756 -23.415 1.00 85.56 84 PHE A O 1
ATOM 661 N N . ARG A 1 85 ? -1.802 -0.759 -25.530 1.00 85.00 85 ARG A N 1
ATOM 662 C CA . ARG A 1 85 ? -0.937 -1.935 -25.361 1.00 85.00 85 ARG A CA 1
ATOM 663 C C . ARG A 1 85 ? 0.148 -1.66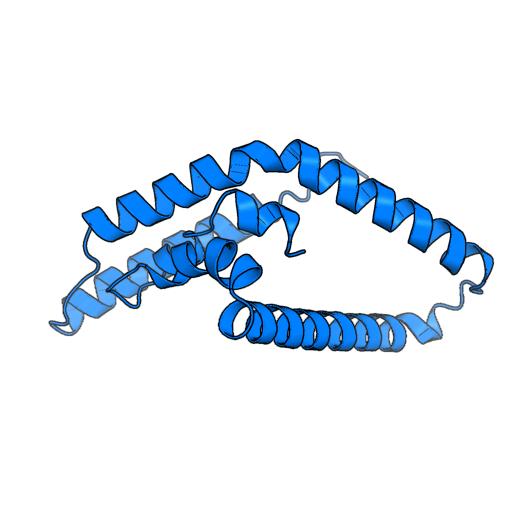7 -24.323 1.00 85.00 85 ARG A C 1
ATOM 665 O O . ARG A 1 85 ? 0.355 -2.495 -23.445 1.00 85.00 85 ARG A O 1
ATOM 672 N N . ASN A 1 86 ? 0.833 -0.530 -24.423 1.00 82.44 86 ASN A N 1
ATOM 673 C CA . ASN A 1 86 ? 1.915 -0.184 -23.504 1.00 82.44 86 ASN A CA 1
ATOM 674 C C . ASN A 1 86 ? 1.373 0.025 -22.084 1.00 82.44 86 ASN A C 1
ATOM 676 O O . ASN A 1 86 ? 1.929 -0.528 -21.141 1.00 82.44 86 ASN A O 1
ATOM 680 N N . TRP A 1 87 ? 0.249 0.735 -21.942 1.00 85.56 87 TRP A 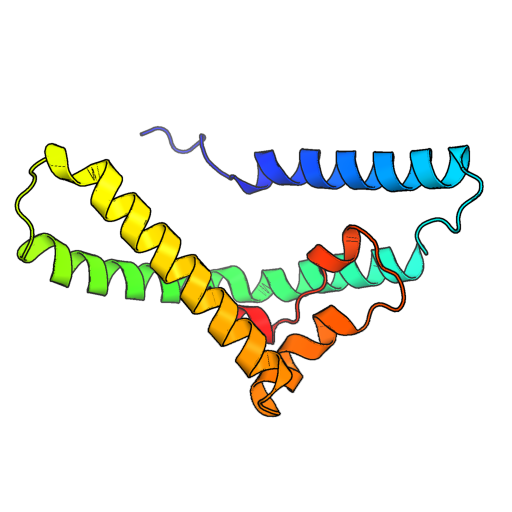N 1
ATOM 681 C CA . TRP A 1 87 ? -0.441 0.886 -20.661 1.00 85.56 87 TRP A CA 1
ATOM 682 C C . TRP A 1 87 ? -0.819 -0.470 -20.057 1.00 85.56 87 TRP A C 1
ATOM 684 O O . TRP A 1 87 ? -0.533 -0.719 -18.891 1.00 85.56 87 TRP A O 1
ATOM 694 N N . PHE A 1 88 ? -1.396 -1.375 -20.854 1.00 89.50 88 PHE A N 1
ATOM 695 C CA . PHE A 1 88 ? -1.813 -2.696 -20.388 1.00 89.50 88 PHE A CA 1
ATOM 696 C C . PHE A 1 88 ? -0.626 -3.571 -19.961 1.00 89.50 88 PHE A C 1
ATOM 698 O O . PHE A 1 88 ? -0.696 -4.255 -18.942 1.00 89.50 88 PHE A O 1
ATOM 705 N N . LEU A 1 89 ? 0.482 -3.533 -20.708 1.00 88.38 89 LEU A N 1
ATOM 706 C CA . LEU A 1 89 ? 1.708 -4.244 -20.341 1.00 88.38 89 LEU A CA 1
ATOM 707 C C . LEU A 1 89 ? 2.306 -3.708 -19.039 1.00 88.38 89 LEU A C 1
ATOM 709 O O . LEU A 1 89 ? 2.722 -4.503 -18.201 1.00 88.38 89 LEU A O 1
ATOM 713 N N . VAL A 1 90 ? 2.322 -2.384 -18.853 1.00 87.69 90 VAL A N 1
ATOM 714 C CA . VAL A 1 90 ? 2.774 -1.762 -17.602 1.00 87.69 90 VAL A CA 1
ATOM 715 C C . VAL A 1 90 ? 1.850 -2.146 -16.453 1.00 87.69 90 VAL A C 1
ATOM 717 O O . VAL A 1 90 ? 2.343 -2.599 -15.429 1.00 87.69 90 VAL A O 1
ATOM 720 N N . PHE A 1 91 ? 0.531 -2.056 -16.635 1.00 91.81 91 PHE A N 1
ATOM 721 C CA . PHE A 1 91 ? -0.452 -2.489 -15.642 1.00 91.81 91 PHE A CA 1
ATOM 722 C C . PHE A 1 91 ? -0.190 -3.930 -15.183 1.00 91.81 91 PHE A C 1
ATOM 724 O O . PHE A 1 91 ? -0.060 -4.182 -13.987 1.00 91.81 91 PHE A O 1
ATOM 731 N N . LEU A 1 92 ? -0.036 -4.862 -16.130 1.00 96.12 92 LEU A N 1
ATOM 732 C CA . LEU A 1 92 ? 0.215 -6.267 -15.816 1.00 96.12 92 LEU A CA 1
ATOM 733 C C . LEU A 1 92 ? 1.574 -6.474 -15.134 1.00 96.12 92 LEU A C 1
ATOM 735 O O . LEU A 1 92 ? 1.677 -7.255 -14.192 1.00 96.12 92 LEU A O 1
ATOM 739 N N . ALA A 1 93 ? 2.619 -5.781 -15.593 1.00 92.12 93 ALA A N 1
ATOM 740 C CA . ALA A 1 93 ? 3.945 -5.862 -14.989 1.00 92.12 93 ALA A CA 1
ATOM 741 C C . ALA A 1 93 ? 3.951 -5.325 -13.550 1.00 92.12 93 ALA A C 1
ATOM 743 O O . ALA A 1 93 ? 4.552 -5.944 -12.674 1.00 92.12 93 ALA A O 1
ATOM 744 N N . THR A 1 94 ? 3.259 -4.212 -13.294 1.00 91.62 94 THR A N 1
ATOM 745 C CA . THR A 1 94 ? 3.111 -3.629 -11.958 1.00 91.62 94 THR A CA 1
ATOM 746 C C . THR A 1 94 ? 2.334 -4.560 -11.033 1.00 91.62 94 THR A C 1
ATOM 748 O O . THR A 1 94 ? 2.797 -4.810 -9.923 1.00 91.62 94 THR A O 1
ATOM 751 N N . ASP A 1 95 ? 1.207 -5.114 -11.488 1.00 95.44 95 ASP A N 1
ATOM 752 C CA . ASP A 1 95 ? 0.379 -6.031 -10.694 1.00 95.44 95 ASP A CA 1
ATOM 753 C C . ASP A 1 95 ? 1.144 -7.312 -10.323 1.00 95.44 95 ASP A C 1
ATOM 755 O O . ASP A 1 95 ? 1.247 -7.676 -9.149 1.00 95.44 95 ASP A O 1
ATOM 759 N N . LEU A 1 96 ? 1.800 -7.943 -11.305 1.00 96.75 96 LEU A N 1
ATOM 760 C CA . LEU A 1 96 ? 2.632 -9.124 -11.067 1.00 96.75 96 LEU A CA 1
ATOM 761 C C . LEU A 1 96 ? 3.834 -8.810 -10.170 1.00 96.75 96 LEU A C 1
ATOM 763 O O . LEU A 1 96 ? 4.159 -9.598 -9.282 1.00 96.75 96 LEU A O 1
ATOM 767 N N . GLY A 1 97 ? 4.496 -7.671 -10.385 1.00 95.38 97 GLY A N 1
ATOM 768 C CA . GLY A 1 97 ? 5.611 -7.224 -9.555 1.00 95.38 97 GLY A CA 1
ATOM 769 C C . GLY A 1 97 ? 5.193 -7.036 -8.097 1.00 95.38 97 GLY A C 1
ATOM 770 O O . GLY A 1 97 ? 5.872 -7.532 -7.198 1.00 95.38 97 GLY A O 1
ATOM 771 N N . TYR A 1 98 ? 4.042 -6.399 -7.868 1.00 94.31 98 TYR A N 1
ATOM 772 C CA . TYR A 1 98 ? 3.474 -6.223 -6.535 1.00 94.31 98 TYR A CA 1
ATOM 773 C C . TYR A 1 98 ? 3.109 -7.564 -5.889 1.00 94.31 98 TYR A C 1
ATOM 775 O O . TYR A 1 98 ? 3.454 -7.798 -4.732 1.00 94.31 98 TYR A O 1
ATOM 783 N N . TYR A 1 99 ? 2.481 -8.481 -6.634 1.00 96.19 99 TYR A N 1
ATOM 784 C CA . TYR A 1 99 ? 2.175 -9.828 -6.143 1.00 96.19 99 TYR A CA 1
ATOM 785 C C . TYR A 1 99 ? 3.435 -10.564 -5.667 1.00 96.19 99 TYR A C 1
ATOM 787 O O . TYR A 1 99 ? 3.458 -11.102 -4.557 1.00 96.19 99 TYR A O 1
ATOM 795 N N . TRP A 1 100 ? 4.497 -10.574 -6.479 1.00 97.38 100 TRP A N 1
ATOM 796 C CA . TRP A 1 100 ? 5.745 -11.248 -6.118 1.00 97.38 100 TRP A CA 1
ATOM 797 C C . TRP A 1 100 ? 6.445 -10.580 -4.944 1.00 97.38 100 TRP A C 1
ATOM 799 O O . TRP A 1 100 ? 6.937 -11.287 -4.064 1.00 97.38 100 TRP A O 1
ATOM 809 N N . PHE A 1 101 ? 6.452 -9.245 -4.892 1.00 95.81 101 PHE A N 1
ATOM 810 C CA . PHE A 1 101 ? 6.945 -8.520 -3.728 1.00 95.81 101 PHE A CA 1
ATOM 811 C C . PHE A 1 101 ? 6.172 -8.931 -2.470 1.00 95.81 101 PHE A C 1
ATOM 813 O O . PHE A 1 101 ? 6.778 -9.303 -1.468 1.00 95.81 101 PHE A O 1
ATOM 820 N N . HIS A 1 102 ? 4.840 -8.899 -2.523 1.00 95.88 102 HIS A N 1
ATOM 821 C CA . HIS A 1 102 ? 3.994 -9.198 -1.375 1.00 95.88 102 HIS A CA 1
ATOM 822 C C . HIS A 1 102 ? 4.213 -10.637 -0.903 1.00 95.88 102 HIS A C 1
ATOM 824 O O . HIS A 1 102 ? 4.434 -10.872 0.282 1.00 95.88 102 HIS A O 1
ATOM 830 N N . ARG A 1 103 ? 4.275 -11.600 -1.830 1.00 97.12 103 ARG A N 1
ATOM 831 C CA . ARG A 1 103 ? 4.641 -12.986 -1.519 1.00 97.12 103 ARG A CA 1
ATOM 832 C C . ARG A 1 103 ? 6.013 -13.076 -0.846 1.00 97.12 103 ARG A C 1
ATOM 834 O O . ARG A 1 103 ? 6.137 -13.722 0.189 1.00 97.12 103 ARG A O 1
ATOM 841 N N . ALA A 1 104 ? 7.029 -12.415 -1.398 1.00 97.62 104 ALA A N 1
ATOM 842 C CA . ALA A 1 104 ? 8.366 -12.396 -0.814 1.00 97.62 104 ALA A CA 1
ATOM 843 C C . ALA A 1 104 ? 8.373 -11.754 0.584 1.00 97.62 104 ALA A C 1
ATOM 845 O O . ALA A 1 104 ? 9.104 -12.211 1.459 1.00 97.62 104 ALA A O 1
ATOM 846 N N . ALA A 1 105 ? 7.526 -10.753 0.832 1.00 97.31 105 ALA A N 1
ATOM 847 C CA . ALA A 1 105 ? 7.346 -10.147 2.148 1.00 97.31 105 ALA A CA 1
ATOM 848 C C . ALA A 1 105 ? 6.748 -11.105 3.188 1.00 97.31 105 ALA A C 1
ATOM 850 O O . ALA A 1 105 ? 7.020 -10.948 4.375 1.00 97.31 105 ALA A O 1
ATOM 851 N N . HIS A 1 106 ? 6.009 -12.125 2.752 1.00 97.44 106 HIS A N 1
ATOM 852 C CA . HIS A 1 106 ? 5.509 -13.206 3.609 1.00 97.44 106 HIS A CA 1
ATOM 853 C C . HIS A 1 106 ? 6.468 -14.400 3.733 1.00 97.44 106 HIS A C 1
ATOM 855 O O . HIS A 1 106 ? 6.306 -15.214 4.638 1.00 97.44 106 HIS A O 1
ATOM 861 N N . GLU A 1 107 ? 7.473 -14.519 2.860 1.00 98.19 107 GLU A N 1
ATOM 862 C CA . GLU A 1 107 ? 8.397 -15.667 2.826 1.00 98.19 107 GLU A CA 1
ATOM 863 C C . GLU A 1 107 ? 9.832 -15.334 3.292 1.00 98.19 107 GLU A C 1
ATOM 865 O O . GLU A 1 107 ? 10.565 -16.226 3.718 1.00 98.19 107 GLU A O 1
ATOM 870 N N . ILE A 1 108 ? 10.259 -14.066 3.236 1.00 97.75 108 ILE A N 1
ATOM 871 C CA . ILE A 1 108 ? 11.636 -13.631 3.524 1.00 97.75 108 ILE A CA 1
ATOM 872 C C . ILE A 1 108 ? 11.674 -12.774 4.793 1.00 97.75 108 ILE A C 1
ATOM 874 O O . ILE A 1 108 ? 11.119 -11.680 4.827 1.00 97.75 108 ILE A O 1
ATOM 878 N N . ASN A 1 109 ? 12.437 -13.204 5.805 1.00 97.25 109 ASN A N 1
ATOM 879 C CA . ASN A 1 109 ? 12.485 -12.579 7.139 1.00 97.25 109 ASN A CA 1
ATOM 880 C C . ASN A 1 109 ? 12.722 -11.057 7.146 1.00 97.25 109 ASN A C 1
ATOM 882 O O . ASN A 1 109 ? 12.085 -10.345 7.919 1.00 97.25 109 ASN A O 1
ATOM 886 N N . VAL A 1 110 ? 13.643 -10.544 6.317 1.00 95.69 110 VAL A N 1
ATOM 887 C CA . VAL A 1 110 ? 13.935 -9.096 6.286 1.00 95.69 110 VAL A CA 1
ATOM 888 C C . VAL A 1 110 ? 12.775 -8.293 5.694 1.00 95.69 110 VAL A C 1
ATOM 890 O O . VAL A 1 110 ? 12.474 -7.204 6.176 1.00 95.69 110 VAL A O 1
ATOM 893 N N . LEU A 1 111 ? 12.084 -8.848 4.696 1.00 95.56 111 LEU A N 1
ATOM 894 C CA . LEU A 1 111 ? 10.911 -8.219 4.095 1.00 95.56 111 LEU A CA 1
ATOM 895 C C . LEU A 1 111 ? 9.692 -8.355 5.017 1.00 95.56 111 LEU A C 1
ATOM 897 O O . LEU A 1 111 ? 8.957 -7.388 5.197 1.00 95.56 111 LEU A O 1
ATOM 901 N N . TRP A 1 112 ? 9.548 -9.493 5.702 1.00 97.25 112 TRP A N 1
ATOM 902 C CA . TRP A 1 112 ? 8.556 -9.675 6.760 1.00 97.25 112 TRP A CA 1
ATOM 903 C C . TRP A 1 112 ? 8.729 -8.651 7.879 1.00 97.25 112 TRP A C 1
ATOM 905 O O . TRP A 1 112 ? 7.752 -8.058 8.322 1.00 97.25 112 TRP A O 1
ATOM 915 N N . ALA A 1 113 ? 9.962 -8.367 8.309 1.00 95.75 113 ALA A N 1
ATOM 916 C CA . ALA A 1 113 ? 10.205 -7.371 9.349 1.00 95.75 113 ALA A CA 1
ATOM 917 C C . ALA A 1 113 ? 9.668 -5.976 8.974 1.00 95.75 113 ALA A C 1
ATOM 919 O O . ALA A 1 113 ? 9.168 -5.266 9.849 1.00 95.75 113 ALA A O 1
ATOM 920 N N . ALA A 1 114 ? 9.726 -5.607 7.688 1.00 94.25 114 ALA A N 1
ATOM 921 C CA . ALA A 1 114 ? 9.128 -4.378 7.167 1.00 94.25 114 ALA A CA 1
ATOM 922 C C . ALA A 1 114 ? 7.597 -4.479 7.031 1.00 94.25 114 ALA A C 1
ATOM 924 O O . ALA A 1 114 ? 6.896 -3.501 7.300 1.00 94.25 114 ALA A O 1
ATOM 925 N N . HIS A 1 115 ? 7.078 -5.650 6.665 1.00 96.06 115 HIS A N 1
ATOM 926 C CA . HIS A 1 115 ? 5.676 -5.848 6.303 1.00 96.06 115 HIS A CA 1
ATOM 927 C C . HIS A 1 115 ? 4.752 -6.215 7.475 1.00 96.06 115 HIS A C 1
ATOM 929 O O . HIS A 1 115 ? 3.584 -5.839 7.484 1.00 96.06 115 HIS A O 1
ATOM 935 N N . GLN A 1 116 ? 5.261 -6.872 8.519 1.00 96.25 116 GLN A N 1
ATOM 936 C CA . GLN A 1 116 ? 4.469 -7.387 9.645 1.00 96.25 116 GLN A CA 1
ATOM 937 C C . GLN A 1 116 ? 3.655 -6.315 10.381 1.00 96.25 116 GLN A C 1
ATOM 939 O O . GLN A 1 116 ? 2.620 -6.624 10.963 1.00 96.25 116 GLN A O 1
ATOM 944 N N . VAL A 1 117 ? 4.095 -5.048 10.349 1.00 95.19 117 VAL A N 1
ATOM 945 C CA . VAL A 1 117 ? 3.351 -3.925 10.944 1.00 95.19 117 VAL A CA 1
ATOM 946 C C . VAL A 1 117 ? 1.970 -3.813 10.303 1.00 95.19 117 VAL A C 1
ATOM 948 O O . VAL A 1 117 ? 0.998 -3.602 11.022 1.00 95.19 117 VAL A O 1
ATOM 951 N N . HIS A 1 118 ? 1.858 -4.039 8.994 1.00 94.62 118 HIS A N 1
ATOM 952 C CA . HIS A 1 118 ? 0.576 -4.077 8.294 1.00 94.62 118 HIS A CA 1
ATOM 953 C C . HIS A 1 118 ? -0.338 -5.192 8.817 1.00 94.62 118 HIS A C 1
ATOM 955 O O . HIS A 1 118 ? -1.520 -4.965 9.061 1.00 94.62 118 HIS A O 1
ATOM 961 N N . HIS A 1 119 ? 0.232 -6.361 9.108 1.00 94.62 119 HIS A N 1
ATOM 962 C CA . HIS A 1 119 ? -0.482 -7.529 9.633 1.00 94.62 119 HIS A CA 1
ATOM 963 C C . HIS A 1 119 ? -0.658 -7.544 11.156 1.00 94.62 119 HIS A C 1
ATOM 965 O O . HIS A 1 119 ? -1.150 -8.523 11.706 1.00 94.62 119 HIS A O 1
ATOM 971 N N . SER A 1 120 ? -0.273 -6.475 11.853 1.00 94.38 120 SER A N 1
ATOM 972 C CA . SER A 1 120 ? -0.357 -6.413 13.316 1.00 94.38 120 SER A CA 1
ATOM 973 C C . SER A 1 120 ? -1.752 -6.082 13.851 1.00 94.38 120 SER A C 1
ATOM 975 O O . SER A 1 120 ? -1.945 -6.088 15.065 1.00 94.38 120 SER A O 1
ATOM 977 N N . SER A 1 121 ? -2.708 -5.720 12.986 1.00 92.69 121 SER A N 1
ATOM 978 C CA . SER A 1 121 ? -4.082 -5.471 13.432 1.00 92.69 121 SER A CA 1
ATOM 979 C C . SER A 1 121 ? -4.786 -6.793 13.711 1.00 92.69 121 SER A C 1
ATOM 981 O O . SER A 1 121 ? -4.708 -7.733 12.923 1.00 92.69 121 SER A O 1
ATOM 983 N N . GLU A 1 122 ? -5.486 -6.843 14.839 1.00 90.44 122 GLU A N 1
ATOM 984 C CA . GLU A 1 122 ? -6.360 -7.960 15.207 1.00 90.44 122 GLU A CA 1
ATOM 985 C C . GLU A 1 122 ? -7.725 -7.868 14.501 1.00 90.44 122 GLU A C 1
ATOM 987 O O . GLU A 1 122 ? -8.458 -8.854 14.445 1.00 90.44 122 GLU A O 1
ATOM 992 N N . ASP A 1 123 ? -8.057 -6.695 13.951 1.00 88.81 123 ASP A N 1
ATOM 993 C CA . ASP A 1 123 ? -9.346 -6.398 13.341 1.00 88.81 123 ASP A CA 1
ATOM 994 C C . ASP A 1 123 ? -9.208 -6.284 11.818 1.00 88.81 123 ASP A C 1
ATOM 996 O O . ASP A 1 123 ? -8.329 -5.600 11.296 1.00 88.81 123 ASP A O 1
ATOM 1000 N N . PHE A 1 124 ? -10.146 -6.867 11.076 1.00 87.50 124 PHE A N 1
ATOM 1001 C CA . PHE A 1 124 ? -10.249 -6.618 9.641 1.00 87.50 124 PHE A CA 1
ATOM 1002 C C . PHE A 1 124 ? -11.115 -5.379 9.396 1.00 87.50 124 PHE A C 1
ATOM 1004 O O . PHE A 1 124 ? -12.333 -5.495 9.278 1.00 87.50 124 PHE A O 1
ATOM 1011 N N . ASN A 1 125 ? -10.490 -4.198 9.369 1.00 90.31 125 ASN A N 1
ATOM 1012 C CA . ASN A 1 125 ? -11.182 -2.928 9.142 1.00 90.31 125 ASN A CA 1
ATOM 1013 C C . ASN A 1 125 ? -10.472 -2.018 8.136 1.00 90.31 125 ASN A C 1
ATOM 1015 O O . ASN A 1 125 ? -9.296 -2.216 7.819 1.00 90.31 125 ASN A O 1
ATOM 1019 N N . ILE A 1 126 ? -11.158 -0.974 7.656 1.00 91.00 126 ILE A N 1
ATOM 1020 C CA . ILE A 1 126 ? -10.598 -0.134 6.591 1.00 91.00 126 ILE A CA 1
ATOM 1021 C C . ILE A 1 126 ? -9.328 0.614 7.001 1.00 91.00 126 ILE A C 1
ATOM 1023 O O . ILE A 1 126 ? -8.464 0.878 6.161 1.00 91.00 126 ILE A O 1
ATOM 1027 N N . SER A 1 127 ? -9.176 0.944 8.286 1.00 91.12 127 SER A N 1
ATOM 1028 C CA . SER A 1 127 ? -8.021 1.704 8.763 1.00 91.12 127 SER A CA 1
ATOM 1029 C C . SER A 1 127 ? -6.718 0.913 8.642 1.00 91.12 127 SER A C 1
ATOM 1031 O O . SER A 1 127 ? -5.664 1.524 8.506 1.00 91.12 127 SER A O 1
ATOM 1033 N N . VAL A 1 128 ? -6.771 -0.425 8.593 1.00 92.31 128 VAL A N 1
ATOM 1034 C CA . VAL A 1 128 ? -5.593 -1.293 8.409 1.00 92.31 128 VAL A CA 1
ATOM 1035 C C . VAL A 1 128 ? -4.869 -1.008 7.090 1.00 92.31 128 VAL A C 1
ATOM 1037 O O . VAL A 1 128 ? -3.646 -1.126 7.026 1.00 92.31 128 VAL A O 1
ATOM 1040 N N . SER A 1 129 ? -5.579 -0.526 6.063 1.00 89.31 129 SER A N 1
ATOM 1041 C CA . SER A 1 129 ? -4.958 -0.076 4.805 1.00 89.31 129 SER A CA 1
ATOM 1042 C C . SER A 1 129 ? -3.907 1.025 5.017 1.00 89.31 129 SER A C 1
ATOM 1044 O O . SER A 1 129 ? -2.901 1.072 4.309 1.00 89.31 129 SER A O 1
ATOM 1046 N N . LEU A 1 130 ? -4.094 1.862 6.044 1.00 90.06 130 LEU A N 1
ATOM 1047 C CA . LEU A 1 130 ? -3.209 2.968 6.408 1.00 90.06 130 LEU A CA 1
ATOM 1048 C C . LEU A 1 130 ? -2.029 2.525 7.290 1.00 90.06 130 LEU A C 1
ATOM 1050 O O . LEU A 1 130 ? -1.086 3.288 7.500 1.00 90.06 130 LEU A O 1
ATOM 1054 N N . ARG A 1 131 ? -2.057 1.294 7.813 1.00 93.44 131 ARG A N 1
ATOM 1055 C CA . ARG A 1 131 ? -1.050 0.771 8.737 1.00 93.44 131 ARG A CA 1
ATOM 1056 C C . ARG A 1 131 ? 0.175 0.265 7.979 1.00 93.44 131 ARG A C 1
ATOM 1058 O O . ARG A 1 131 ? 0.354 -0.934 7.800 1.00 93.44 131 ARG A O 1
ATOM 1065 N N . GLN A 1 132 ? 1.027 1.180 7.535 1.00 92.88 132 GLN A N 1
ATOM 1066 C CA . GLN A 1 132 ? 2.296 0.843 6.889 1.00 92.88 132 GLN A CA 1
ATOM 1067 C C . GLN A 1 132 ? 3.474 1.140 7.817 1.00 92.88 132 GLN A C 1
ATOM 1069 O O . GLN A 1 132 ? 3.440 2.086 8.604 1.00 92.88 132 GLN A O 1
ATOM 1074 N N . SER A 1 133 ? 4.535 0.333 7.738 1.00 93.56 133 SER A N 1
ATOM 1075 C CA . SER A 1 133 ? 5.778 0.660 8.439 1.00 93.56 133 SER A CA 1
ATOM 1076 C C . SER A 1 133 ? 6.543 1.761 7.700 1.00 93.56 133 SER A C 1
ATOM 1078 O O . SER A 1 133 ? 6.392 1.955 6.493 1.00 93.56 133 SER A O 1
ATOM 1080 N N . VAL A 1 134 ? 7.423 2.461 8.417 1.00 92.69 134 VAL A N 1
ATOM 1081 C CA . VAL A 1 134 ? 8.349 3.435 7.812 1.00 92.69 134 VAL A CA 1
ATOM 1082 C C . VAL A 1 134 ? 9.270 2.753 6.797 1.00 92.69 134 VAL A C 1
ATOM 1084 O O . VAL A 1 134 ? 9.565 3.324 5.754 1.00 92.69 134 VAL A O 1
ATOM 1087 N N . VAL A 1 135 ? 9.699 1.521 7.087 1.00 91.62 135 VAL A N 1
ATOM 1088 C CA . VAL A 1 135 ? 10.616 0.755 6.229 1.00 91.62 135 VAL A CA 1
ATOM 1089 C C . VAL A 1 135 ? 9.919 0.275 4.958 1.00 91.62 135 VAL A C 1
ATOM 1091 O O . VAL A 1 135 ? 10.548 0.265 3.904 1.00 91.62 135 VAL A O 1
ATOM 1094 N N . GLN A 1 136 ? 8.623 -0.052 5.031 1.00 90.44 136 GLN A N 1
ATOM 1095 C CA . GLN A 1 136 ? 7.822 -0.475 3.880 1.00 90.44 136 GLN A CA 1
ATOM 1096 C C . GLN A 1 136 ? 7.943 0.521 2.717 1.00 90.44 136 GLN A C 1
ATOM 1098 O O . GLN A 1 136 ? 8.103 0.112 1.574 1.00 90.44 136 GLN A O 1
ATOM 1103 N N . GLN A 1 137 ? 7.969 1.824 3.021 1.00 88.56 137 GLN A N 1
ATOM 1104 C CA . GLN A 1 137 ? 8.068 2.895 2.023 1.00 88.56 137 GLN A CA 1
ATOM 1105 C C . GLN A 1 137 ? 9.349 2.847 1.176 1.00 88.56 137 GLN A C 1
ATOM 1107 O O . GLN A 1 137 ? 9.396 3.471 0.130 1.00 88.56 137 GLN A O 1
ATOM 1112 N N . PHE A 1 138 ? 10.395 2.146 1.617 1.00 88.38 138 PHE A N 1
ATOM 1113 C CA . PHE A 1 138 ? 11.662 2.039 0.885 1.00 88.38 138 PHE A CA 1
ATOM 1114 C C . PHE A 1 138 ? 11.788 0.754 0.067 1.00 88.38 138 PHE A C 1
ATOM 1116 O O . PHE A 1 138 ? 12.743 0.607 -0.692 1.00 88.38 138 PHE A O 1
ATOM 1123 N N . VAL A 1 139 ? 10.883 -0.204 0.268 1.00 86.44 139 VAL A N 1
ATOM 1124 C CA . VAL A 1 139 ? 10.968 -1.541 -0.339 1.00 86.44 139 VAL A CA 1
ATOM 1125 C C . VAL A 1 139 ? 9.789 -1.850 -1.259 1.00 86.44 139 VAL A C 1
ATOM 1127 O O . VAL A 1 139 ? 9.851 -2.827 -2.000 1.00 86.44 139 VAL A O 1
ATOM 1130 N N . THR A 1 140 ? 8.748 -1.015 -1.242 1.00 81.50 140 THR A N 1
ATOM 1131 C CA . THR A 1 140 ? 7.607 -1.071 -2.164 1.00 81.50 140 THR A CA 1
ATOM 1132 C C . THR A 1 140 ? 7.408 0.240 -2.888 1.00 81.50 140 THR A C 1
ATOM 1134 O O . THR A 1 140 ? 7.655 1.292 -2.304 1.00 81.50 140 THR A O 1
ATOM 1137 N N . TRP A 1 141 ? 6.892 0.144 -4.109 1.00 68.88 141 TRP A N 1
ATOM 1138 C CA . TRP A 1 141 ? 6.511 1.255 -4.975 1.00 68.88 141 TRP A CA 1
ATOM 1139 C C . TRP A 1 141 ? 4.988 1.364 -5.100 1.00 68.88 141 TRP A C 1
ATOM 1141 O O . TRP A 1 141 ? 4.308 0.316 -4.976 1.00 68.88 141 TRP A O 1
#